Protein AF-A0A1G6VDC4-F1 (afdb_monomer)

Solvent-accessible surface area (backbone atoms only — not comparable to full-atom values): 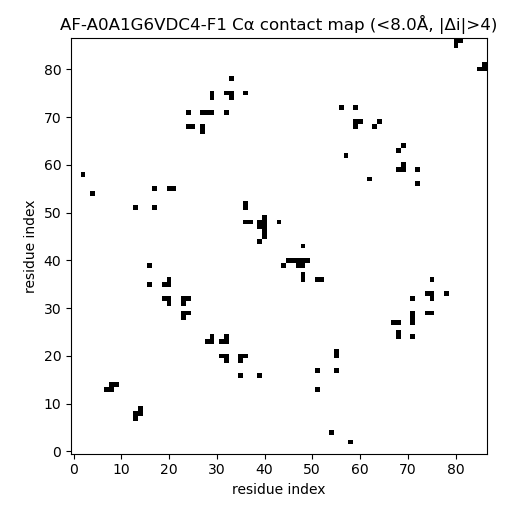4941 Å² total; per-residue (Å²): 132,89,82,68,75,70,79,57,50,76,37,66,67,54,41,48,52,54,51,49,36,55,49,23,45,76,70,70,34,46,70,56,32,41,49,51,48,54,48,36,33,70,76,65,29,62,72,51,24,54,50,50,50,53,53,48,48,52,48,48,67,77,68,48,90,52,66,68,52,51,51,37,46,49,54,41,49,52,50,50,26,68,75,70,73,64,127

Sequence (87 aa):
MHNSLPR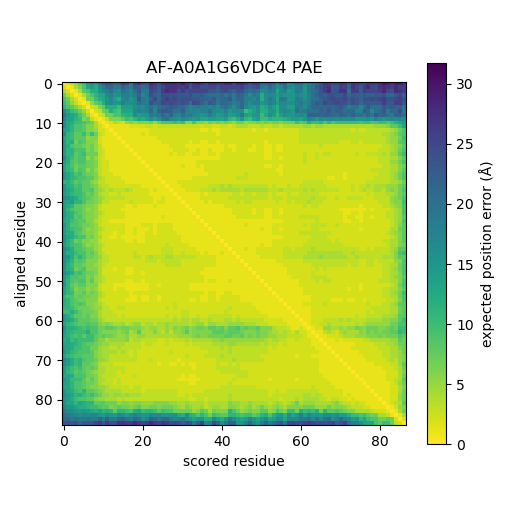FAANPYMASQAGELLAATRNTDSGHAVQVLRHVFAEAGTAAGLWLANWYFDTITLGSDDPRMHGIVDDCIHELESAYGVA

Mean predicted aligned error: 5.46 Å

Foldseek 3Di:
DDPDPPPCCVPVLLVVLLVQLVVCLVVLNLVSNLVSLVVCCVPVHDVSSVSSLVSQQCCDVVPDPPVSSVVSNVSNVVSVCVVPVPD

Nearest PDB structures (foldseek):
  7wzb-assembly1_B  TM=4.732E-01  e=2.212E+00  Salmonella enterica subsp. enterica serovar Typhimurium str. LT2
  8pj6-assembly1_5  TM=4.382E-01  e=3.048E+00  Homo sapiens
  7qij-assembly2_QC  TM=3.931E-01  e=4.930E+00  Yersinia enterocolitica

Structure (mmCIF, N/CA/C/O backbone):
data_AF-A0A1G6VDC4-F1
#
_entry.id   AF-A0A1G6VDC4-F1
#
loop_
_atom_site.group_PDB
_atom_site.id
_atom_site.type_symbol
_atom_site.label_atom_id
_atom_site.label_alt_id
_atom_site.label_comp_id
_atom_site.label_asym_id
_atom_site.label_entity_id
_atom_site.label_seq_id
_atom_site.pdbx_PDB_ins_code
_atom_site.Cartn_x
_atom_site.Cartn_y
_atom_site.Cartn_z
_atom_site.occupancy
_atom_site.B_iso_or_equiv
_atom_site.auth_seq_id
_atom_site.auth_comp_id
_atom_site.auth_asym_id
_atom_site.auth_atom_id
_atom_site.pdbx_PDB_model_num
ATOM 1 N N . MET A 1 1 ? 12.848 6.969 14.366 1.00 38.91 1 MET A N 1
ATOM 2 C CA . MET A 1 1 ? 14.030 6.554 13.572 1.00 38.91 1 MET A CA 1
ATOM 3 C C . MET A 1 1 ? 13.676 6.788 12.105 1.00 38.91 1 MET A C 1
ATOM 5 O O . MET A 1 1 ? 12.581 6.413 11.719 1.00 38.91 1 MET A O 1
ATOM 9 N N . HIS A 1 2 ? 14.501 7.505 11.332 1.00 40.00 2 HIS A N 1
ATOM 10 C CA . HIS A 1 2 ? 14.199 7.892 9.943 1.00 40.00 2 HIS A CA 1
ATOM 11 C C . HIS A 1 2 ? 14.195 6.660 9.022 1.00 40.00 2 HIS A C 1
ATOM 13 O O . HIS A 1 2 ? 15.268 6.216 8.611 1.00 40.00 2 HIS A O 1
ATOM 19 N N . ASN A 1 3 ? 13.020 6.141 8.652 1.00 46.94 3 ASN A N 1
ATOM 20 C CA . ASN A 1 3 ? 12.906 5.185 7.547 1.00 46.94 3 ASN A CA 1
ATOM 21 C C . ASN A 1 3 ? 12.989 5.964 6.225 1.00 46.94 3 ASN A C 1
ATOM 23 O O . ASN A 1 3 ? 12.000 6.254 5.555 1.00 46.94 3 ASN A O 1
ATOM 27 N N . SER A 1 4 ? 14.205 6.405 5.905 1.00 52.28 4 SER A N 1
ATOM 28 C CA . SER A 1 4 ? 14.515 7.022 4.617 1.00 52.28 4 SER A CA 1
ATOM 29 C C . SER A 1 4 ? 14.264 5.968 3.541 1.00 52.28 4 SER A C 1
ATOM 31 O O . SER A 1 4 ? 14.860 4.896 3.618 1.00 52.28 4 SER A O 1
ATOM 33 N N . LEU A 1 5 ? 13.386 6.241 2.570 1.00 49.91 5 LEU A N 1
ATOM 34 C CA . LEU A 1 5 ? 13.067 5.293 1.497 1.00 49.91 5 LEU A CA 1
ATOM 35 C C . LEU A 1 5 ? 14.364 4.793 0.808 1.00 49.91 5 LEU A C 1
ATOM 37 O O . LEU A 1 5 ? 15.035 5.592 0.145 1.00 49.91 5 LEU A O 1
ATOM 41 N N . PRO A 1 6 ? 14.755 3.504 0.909 1.00 56.91 6 PRO A N 1
ATOM 42 C CA . PRO A 1 6 ? 15.977 3.019 0.274 1.00 56.91 6 PRO A CA 1
ATOM 43 C C . PRO A 1 6 ? 15.735 2.734 -1.215 1.00 56.91 6 PRO A C 1
ATOM 45 O O . PRO A 1 6 ? 14.735 2.117 -1.557 1.00 56.91 6 PRO A O 1
ATOM 48 N N . ARG A 1 7 ? 16.680 3.152 -2.074 1.00 54.00 7 ARG A N 1
ATOM 49 C CA . ARG A 1 7 ? 16.937 2.866 -3.515 1.00 54.00 7 ARG A CA 1
ATOM 50 C C . ARG A 1 7 ? 15.761 2.816 -4.523 1.00 54.00 7 ARG A C 1
ATOM 52 O O . ARG A 1 7 ? 15.934 3.345 -5.615 1.00 54.00 7 ARG A O 1
ATOM 59 N N . PHE A 1 8 ? 14.590 2.263 -4.209 1.00 52.03 8 PHE A N 1
ATOM 60 C CA . PHE A 1 8 ? 13.396 2.274 -5.069 1.00 52.03 8 PHE A CA 1
ATOM 61 C C . PHE A 1 8 ? 12.677 3.629 -5.104 1.00 52.03 8 PHE A C 1
ATOM 63 O O . PHE A 1 8 ? 12.099 3.954 -6.132 1.00 52.03 8 PHE A O 1
ATOM 70 N N . ALA A 1 9 ? 12.790 4.481 -4.076 1.00 53.94 9 ALA A N 1
ATOM 71 C CA . ALA A 1 9 ? 12.304 5.870 -4.159 1.00 53.94 9 ALA A CA 1
ATOM 72 C C . ALA A 1 9 ? 13.110 6.771 -5.105 1.00 53.94 9 ALA A C 1
ATOM 74 O O . ALA A 1 9 ? 12.685 7.885 -5.394 1.00 53.94 9 ALA A O 1
ATOM 75 N N . ALA A 1 10 ? 14.250 6.298 -5.624 1.00 61.53 10 ALA A N 1
ATOM 76 C CA . ALA A 1 10 ? 14.895 6.961 -6.753 1.00 61.53 10 ALA A CA 1
ATOM 77 C C . ALA A 1 10 ? 14.062 6.831 -8.045 1.00 61.53 10 ALA A C 1
ATOM 79 O O . ALA A 1 10 ? 14.288 7.590 -8.983 1.00 61.53 10 ALA A O 1
ATOM 80 N N . ASN A 1 11 ? 13.105 5.891 -8.103 1.00 82.31 11 ASN A N 1
ATOM 81 C CA . ASN A 1 11 ? 12.109 5.816 -9.165 1.00 82.31 11 ASN A CA 1
ATOM 82 C C . ASN A 1 11 ? 10.995 6.856 -8.903 1.00 82.31 11 ASN A C 1
ATOM 84 O O . ASN A 1 11 ? 10.272 6.715 -7.910 1.00 82.31 11 ASN A O 1
ATOM 88 N N . PRO A 1 12 ? 10.803 7.853 -9.793 1.00 86.94 12 PRO A N 1
ATOM 89 C CA . PRO A 1 12 ? 9.761 8.870 -9.645 1.00 86.94 12 PRO A CA 1
ATOM 90 C C . PRO A 1 12 ? 8.351 8.292 -9.499 1.00 86.94 12 PRO A C 1
ATOM 92 O O . PRO A 1 12 ? 7.547 8.834 -8.745 1.00 86.94 12 PRO A O 1
ATOM 95 N N . TYR A 1 13 ? 8.064 7.171 -10.170 1.00 91.12 13 TYR A N 1
ATOM 96 C CA . TYR A 1 13 ? 6.778 6.489 -10.049 1.00 91.12 13 TYR A CA 1
ATOM 97 C C . TYR A 1 13 ? 6.543 6.010 -8.612 1.00 91.12 13 TYR A C 1
ATOM 99 O O . TYR A 1 13 ? 5.552 6.384 -7.992 1.00 91.12 13 TYR A O 1
ATOM 107 N N . MET A 1 14 ? 7.497 5.270 -8.036 1.00 91.19 14 MET A N 1
ATOM 108 C CA . MET A 1 14 ? 7.372 4.749 -6.668 1.00 91.19 14 MET A CA 1
ATOM 109 C C . MET A 1 14 ? 7.272 5.871 -5.632 1.00 91.19 14 MET A C 1
ATOM 111 O O . MET A 1 14 ? 6.520 5.747 -4.669 1.00 91.19 14 MET A O 1
ATOM 115 N N . ALA A 1 15 ? 7.992 6.978 -5.836 1.00 88.88 15 ALA A N 1
ATOM 116 C CA . ALA A 1 15 ? 7.887 8.151 -4.973 1.00 88.88 15 ALA A CA 1
ATOM 117 C C . ALA A 1 15 ? 6.489 8.801 -5.035 1.00 88.88 15 ALA A C 1
ATOM 119 O O . ALA A 1 15 ? 5.955 9.174 -3.990 1.00 88.88 15 ALA A O 1
ATOM 120 N N . SER A 1 16 ? 5.877 8.891 -6.226 1.00 93.69 16 SER A N 1
ATOM 121 C CA . SER A 1 16 ? 4.497 9.381 -6.388 1.00 93.69 16 SER A CA 1
ATOM 122 C C . SER A 1 16 ? 3.509 8.496 -5.634 1.00 93.69 16 SER A C 1
ATOM 124 O O . SER A 1 16 ? 2.738 8.991 -4.818 1.00 93.69 16 SER A O 1
ATOM 126 N N . GLN A 1 17 ? 3.595 7.179 -5.833 1.00 95.56 17 GLN A N 1
ATOM 127 C CA . GLN A 1 17 ? 2.676 6.214 -5.224 1.00 95.56 17 GLN A CA 1
ATOM 128 C C . GLN A 1 17 ? 2.813 6.168 -3.693 1.00 95.56 17 GLN A C 1
ATOM 130 O O . GLN A 1 17 ? 1.819 6.126 -2.973 1.00 95.56 17 GLN A O 1
ATOM 135 N N . ALA A 1 18 ? 4.036 6.281 -3.167 1.00 93.38 18 ALA A N 1
ATOM 136 C CA . ALA A 1 18 ? 4.271 6.444 -1.733 1.00 93.38 18 ALA A CA 1
ATO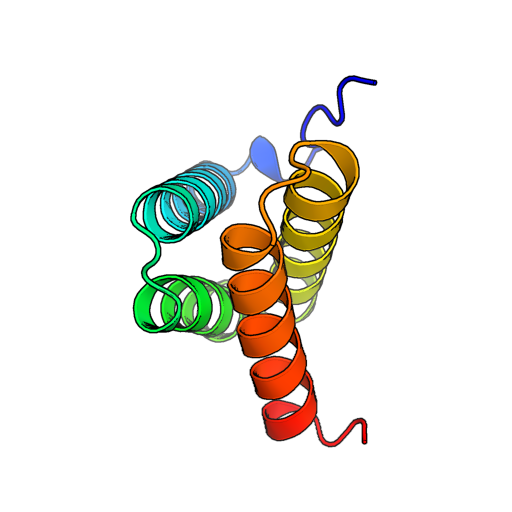M 137 C C . ALA A 1 18 ? 3.639 7.737 -1.178 1.00 93.38 18 ALA A C 1
ATOM 139 O O . ALA A 1 18 ? 3.046 7.732 -0.097 1.00 93.38 18 ALA A O 1
ATOM 140 N N . GLY A 1 19 ? 3.742 8.846 -1.916 1.00 93.62 19 GLY A N 1
ATOM 141 C CA . GLY A 1 19 ? 3.113 10.116 -1.554 1.00 93.62 19 GLY A CA 1
ATOM 142 C C . GLY A 1 19 ? 1.584 10.045 -1.546 1.00 93.62 19 GLY A C 1
ATOM 143 O O . GLY A 1 19 ? 0.958 10.533 -0.602 1.00 93.62 19 GLY A O 1
ATOM 144 N N . GLU A 1 20 ? 0.999 9.406 -2.559 1.00 96.19 20 GLU A N 1
ATOM 145 C CA . GLU A 1 20 ? -0.443 9.165 -2.682 1.00 96.19 20 GLU A CA 1
ATOM 146 C C . GLU A 1 20 ? -0.969 8.296 -1.533 1.00 96.19 20 GLU A C 1
ATOM 148 O O . GLU A 1 20 ? -1.949 8.676 -0.893 1.00 96.19 20 GLU A O 1
ATOM 153 N N . LEU A 1 21 ? -0.267 7.214 -1.172 1.00 95.06 21 LEU A N 1
ATOM 154 C CA . LEU A 1 21 ? -0.604 6.384 -0.007 1.00 95.06 21 LEU A CA 1
ATOM 155 C C . LEU A 1 21 ? -0.649 7.192 1.290 1.00 95.06 21 LEU A C 1
ATOM 157 O O . LEU A 1 21 ? -1.632 7.141 2.033 1.00 95.06 21 LEU A O 1
ATOM 161 N N . LEU A 1 22 ? 0.389 7.987 1.561 1.00 93.50 22 LEU A N 1
ATOM 162 C CA . LEU A 1 22 ? 0.423 8.827 2.759 1.00 93.50 22 LEU A CA 1
ATOM 163 C C . LEU A 1 22 ? -0.679 9.895 2.746 1.00 93.50 22 LEU A C 1
ATOM 165 O O . LEU A 1 22 ? -1.213 10.240 3.800 1.00 93.50 22 LEU A O 1
ATOM 169 N N . ALA A 1 23 ? -1.024 10.440 1.578 1.00 94.19 23 ALA A N 1
ATOM 170 C CA . ALA A 1 23 ? -2.114 11.400 1.445 1.00 94.19 23 ALA A CA 1
ATOM 171 C C . ALA A 1 23 ? -3.480 10.752 1.715 1.00 94.19 23 ALA A C 1
ATOM 173 O O . ALA A 1 23 ? -4.235 11.283 2.528 1.00 94.19 23 ALA A O 1
ATOM 174 N N . ALA A 1 24 ? -3.760 9.594 1.111 1.00 95.81 24 ALA A N 1
ATOM 175 C CA . ALA A 1 24 ? -4.978 8.819 1.346 1.00 95.81 24 ALA A CA 1
ATOM 176 C C . ALA A 1 24 ? -5.146 8.477 2.833 1.00 95.81 24 ALA A C 1
ATOM 178 O O . ALA A 1 24 ? -6.194 8.726 3.423 1.00 95.81 24 ALA A O 1
ATOM 179 N N . THR A 1 25 ? -4.063 8.035 3.474 1.00 94.50 25 THR A N 1
ATOM 180 C CA . THR A 1 25 ? -4.047 7.693 4.904 1.00 94.50 25 THR A CA 1
ATOM 181 C C . THR A 1 25 ? -4.355 8.896 5.790 1.00 94.50 25 THR A C 1
ATOM 183 O O . THR A 1 25 ? -5.195 8.815 6.684 1.00 94.50 25 THR A O 1
ATOM 186 N N . ARG A 1 26 ? -3.723 10.050 5.526 1.00 92.38 26 ARG A N 1
ATOM 187 C CA . ARG A 1 26 ? -4.003 11.299 6.259 1.00 92.38 26 ARG A CA 1
ATOM 188 C C . ARG A 1 26 ? -5.441 11.778 6.077 1.00 92.38 26 ARG A C 1
ATOM 190 O O . ARG A 1 26 ? -5.995 12.373 6.996 1.00 92.38 26 ARG A O 1
ATOM 197 N N . ASN A 1 27 ? -6.032 11.505 4.918 1.00 94.75 27 ASN A N 1
ATOM 198 C CA . ASN A 1 27 ? -7.425 11.816 4.610 1.00 94.75 27 ASN A CA 1
ATOM 199 C C . ASN A 1 27 ? -8.404 10.733 5.089 1.00 94.75 27 ASN A C 1
ATOM 201 O O . ASN A 1 27 ? -9.604 10.853 4.855 1.00 94.75 27 ASN A O 1
ATOM 205 N N . THR A 1 28 ? -7.916 9.693 5.772 1.00 93.12 28 THR A N 1
ATOM 206 C CA . THR A 1 28 ? -8.702 8.543 6.237 1.00 93.12 28 THR A CA 1
ATOM 207 C C . THR A 1 28 ? -9.466 7.808 5.126 1.00 93.12 28 THR A C 1
ATOM 209 O O . THR A 1 28 ? -10.561 7.301 5.346 1.00 93.12 28 THR A O 1
ATOM 212 N N . ASP A 1 29 ? -8.890 7.762 3.925 1.00 95.31 29 ASP A N 1
ATOM 213 C CA . ASP A 1 29 ? -9.482 7.144 2.737 1.00 95.31 29 ASP A CA 1
ATOM 214 C C . ASP A 1 29 ? -8.836 5.776 2.461 1.00 95.31 29 ASP A C 1
ATOM 216 O O . ASP A 1 29 ? -7.844 5.668 1.730 1.00 95.31 29 ASP A O 1
ATOM 220 N N . SER A 1 30 ? -9.378 4.720 3.080 1.00 93.19 30 SER A N 1
ATOM 221 C CA . SER A 1 30 ? -8.844 3.362 2.910 1.00 93.19 30 SER A CA 1
ATOM 222 C C . SER A 1 30 ? -9.047 2.815 1.501 1.00 93.19 30 SER A C 1
ATOM 224 O O . SER A 1 30 ? -8.157 2.156 0.963 1.00 93.19 30 SER A O 1
ATOM 226 N N . GLY A 1 31 ? -10.166 3.153 0.854 1.00 95.06 31 GLY A N 1
ATOM 227 C CA . GLY A 1 31 ? -10.450 2.738 -0.517 1.00 95.06 31 GLY A CA 1
ATOM 228 C C . GLY A 1 31 ? -9.391 3.241 -1.498 1.00 95.06 31 GLY A C 1
ATOM 229 O O . GLY A 1 31 ? -8.918 2.476 -2.341 1.00 95.06 31 GLY A O 1
ATOM 230 N N . HIS A 1 32 ? -8.965 4.498 -1.355 1.00 96.88 32 HIS A N 1
ATOM 231 C CA . HIS A 1 32 ? -7.893 5.050 -2.178 1.00 96.88 32 HIS A CA 1
ATOM 232 C C . HIS A 1 32 ? -6.531 4.417 -1.862 1.00 96.88 32 HIS A C 1
ATOM 234 O O . HIS A 1 32 ? -5.792 4.076 -2.784 1.00 96.88 32 HIS A O 1
ATOM 240 N N . ALA A 1 33 ? -6.200 4.202 -0.584 1.00 96.62 33 ALA A N 1
ATOM 241 C CA . ALA A 1 33 ? -4.944 3.551 -0.199 1.00 96.62 33 ALA A CA 1
ATOM 242 C C . ALA A 1 33 ? -4.817 2.140 -0.811 1.00 96.62 33 ALA A C 1
ATOM 244 O O . ALA A 1 33 ? -3.794 1.799 -1.412 1.00 96.62 33 ALA A O 1
ATOM 245 N N . VAL A 1 34 ? -5.898 1.358 -0.752 1.00 96.06 34 VAL A N 1
ATOM 246 C CA . VAL A 1 34 ? -6.001 0.038 -1.388 1.00 96.06 34 VAL A CA 1
ATOM 247 C C . VAL A 1 34 ? -5.829 0.127 -2.909 1.00 96.06 34 VAL A C 1
ATOM 249 O O . VAL A 1 34 ? -5.110 -0.680 -3.507 1.00 96.06 34 VAL A O 1
ATOM 252 N N . GLN A 1 35 ? -6.462 1.109 -3.558 1.00 96.44 35 GLN A N 1
ATOM 253 C CA . GLN A 1 35 ? -6.342 1.306 -5.006 1.00 96.44 35 GLN A CA 1
ATOM 254 C C . GLN A 1 35 ? -4.909 1.627 -5.437 1.00 96.44 35 GLN A C 1
ATOM 256 O O . GLN A 1 35 ? -4.455 1.066 -6.434 1.00 96.44 35 GLN A O 1
ATOM 261 N N . VAL A 1 36 ? -4.186 2.458 -4.682 1.00 96.38 36 VAL A N 1
ATOM 262 C CA . VAL A 1 36 ? -2.777 2.778 -4.965 1.00 96.38 36 VAL A CA 1
ATOM 263 C C . VAL A 1 36 ? -1.914 1.518 -4.905 1.00 96.38 36 VAL A C 1
ATOM 265 O O . VAL A 1 36 ? -1.144 1.257 -5.829 1.00 96.38 36 VAL A O 1
ATOM 268 N N . LEU A 1 37 ? -2.078 0.678 -3.875 1.00 94.50 37 LEU A N 1
ATOM 269 C CA . LEU A 1 37 ? -1.346 -0.590 -3.797 1.00 94.50 37 LEU A CA 1
ATOM 270 C C . LEU A 1 37 ? -1.663 -1.487 -4.995 1.00 94.50 37 LEU A C 1
ATOM 272 O O . LEU A 1 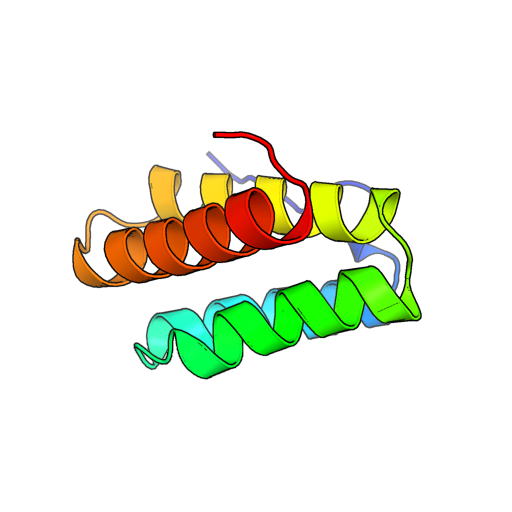37 ? -0.744 -1.889 -5.708 1.00 94.50 37 LEU A O 1
ATOM 276 N N . ARG A 1 38 ? -2.947 -1.748 -5.270 1.00 94.12 38 ARG A N 1
ATOM 277 C CA . ARG A 1 38 ? -3.374 -2.558 -6.426 1.00 94.12 38 ARG A CA 1
ATOM 278 C C . ARG A 1 38 ? -2.784 -2.040 -7.739 1.00 94.12 38 ARG A C 1
ATOM 280 O O . ARG A 1 38 ? -2.330 -2.838 -8.557 1.00 94.12 38 ARG A O 1
ATOM 287 N N . HIS A 1 39 ? -2.758 -0.722 -7.922 1.00 95.44 39 HIS A N 1
ATOM 288 C CA . HIS A 1 39 ? -2.178 -0.093 -9.102 1.00 95.44 39 HIS A CA 1
ATOM 289 C C . HIS A 1 39 ? -0.678 -0.395 -9.232 1.00 95.44 39 HIS A C 1
ATOM 291 O O . HIS A 1 39 ? -0.239 -0.829 -10.293 1.00 95.44 39 HIS A O 1
ATOM 297 N N . VAL A 1 40 ? 0.099 -0.282 -8.151 1.00 94.56 40 VAL A N 1
ATOM 298 C CA . VAL A 1 40 ? 1.535 -0.620 -8.167 1.00 94.56 40 VAL A CA 1
ATOM 299 C C . VAL A 1 40 ? 1.775 -2.104 -8.445 1.00 94.56 40 VAL A C 1
ATOM 301 O O . VAL A 1 40 ? 2.671 -2.441 -9.220 1.00 94.56 40 VAL A O 1
ATOM 304 N N . PHE A 1 41 ? 0.971 -2.998 -7.862 1.00 93.19 41 PHE A N 1
ATOM 305 C CA . PHE A 1 41 ? 1.056 -4.433 -8.152 1.00 93.19 41 PHE A CA 1
ATOM 306 C C . PHE A 1 41 ? 0.793 -4.741 -9.632 1.00 93.19 41 PHE A C 1
ATOM 308 O O . PHE A 1 41 ? 1.473 -5.601 -10.196 1.00 93.19 41 PHE A O 1
ATOM 315 N N . ALA A 1 42 ? -0.153 -4.038 -10.259 1.00 92.56 42 ALA A N 1
ATOM 316 C CA . ALA A 1 42 ? -0.490 -4.211 -11.669 1.00 92.56 42 ALA A CA 1
ATOM 317 C C . ALA A 1 42 ? 0.567 -3.616 -12.618 1.00 92.56 42 ALA A C 1
ATOM 319 O O . ALA A 1 42 ? 0.958 -4.274 -13.578 1.00 92.56 42 ALA A O 1
ATOM 320 N N . GLU A 1 43 ? 1.046 -2.399 -12.348 1.00 94.44 43 GLU A N 1
ATOM 321 C CA . GLU A 1 43 ? 1.924 -1.652 -13.263 1.00 94.44 43 GLU A CA 1
ATOM 322 C C . GLU A 1 43 ? 3.416 -1.953 -13.069 1.00 94.44 43 GLU A C 1
ATOM 324 O O . GLU A 1 43 ? 4.163 -2.103 -14.035 1.00 94.44 43 GLU A O 1
ATOM 329 N N . ALA A 1 44 ? 3.876 -2.033 -11.818 1.00 90.88 44 ALA A N 1
ATOM 330 C CA . ALA A 1 44 ? 5.291 -2.221 -11.480 1.00 90.88 44 ALA A CA 1
ATOM 331 C C . ALA A 1 44 ? 5.622 -3.661 -11.051 1.00 90.88 44 ALA A C 1
ATOM 333 O O . ALA A 1 44 ? 6.794 -4.008 -10.867 1.00 90.88 44 ALA A O 1
ATOM 334 N N . GLY A 1 45 ? 4.597 -4.505 -10.919 1.00 90.69 45 GLY A N 1
ATOM 335 C CA . GLY A 1 45 ? 4.713 -5.919 -10.594 1.00 90.69 45 GLY A CA 1
ATOM 336 C C . GLY A 1 45 ? 4.836 -6.213 -9.098 1.00 90.69 45 GLY A C 1
ATOM 337 O O . GLY A 1 45 ? 5.046 -5.339 -8.253 1.00 90.69 45 GLY A O 1
ATOM 338 N N . THR A 1 46 ? 4.744 -7.502 -8.768 1.00 90.25 46 THR A N 1
ATOM 339 C CA . THR A 1 46 ? 4.642 -8.004 -7.389 1.00 90.25 46 THR A CA 1
ATOM 340 C C . THR A 1 46 ? 5.790 -7.563 -6.484 1.00 90.25 46 THR A C 1
ATOM 342 O O . THR A 1 46 ? 5.552 -7.188 -5.342 1.00 90.25 46 THR A O 1
ATOM 345 N N . ALA A 1 47 ? 7.033 -7.565 -6.975 1.00 89.81 47 ALA A N 1
ATOM 346 C CA . ALA A 1 47 ? 8.185 -7.172 -6.162 1.00 89.81 47 ALA A CA 1
ATOM 347 C C . ALA A 1 47 ? 8.122 -5.694 -5.734 1.00 89.81 47 ALA A C 1
ATOM 349 O O . ALA A 1 47 ? 8.435 -5.373 -4.588 1.00 89.81 47 ALA A O 1
ATOM 350 N N . ALA A 1 48 ? 7.691 -4.803 -6.633 1.00 90.69 48 ALA A N 1
ATOM 351 C CA . ALA A 1 48 ? 7.528 -3.384 -6.331 1.00 90.69 48 ALA A CA 1
ATOM 352 C C . ALA A 1 48 ? 6.327 -3.139 -5.406 1.00 90.69 48 ALA A C 1
ATOM 354 O O . ALA A 1 48 ? 6.441 -2.367 -4.454 1.00 90.69 48 ALA A O 1
ATOM 355 N N . GLY A 1 49 ? 5.213 -3.840 -5.646 1.00 92.25 49 GLY A N 1
ATOM 356 C CA . GLY A 1 49 ? 4.023 -3.787 -4.796 1.00 92.25 49 GLY A CA 1
ATOM 357 C C . GLY A 1 49 ? 4.308 -4.218 -3.355 1.00 92.25 49 GLY A C 1
ATOM 358 O O . GLY A 1 49 ? 4.014 -3.471 -2.425 1.00 92.25 49 GLY A O 1
ATOM 359 N N . LEU A 1 50 ? 4.964 -5.369 -3.162 1.00 91.1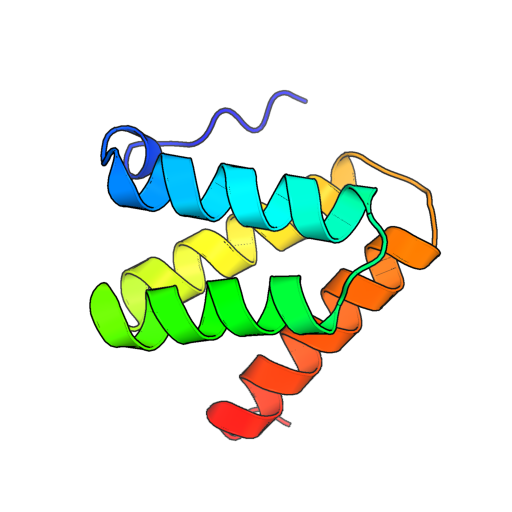9 50 LEU A N 1
ATOM 360 C CA . LEU A 1 50 ? 5.340 -5.866 -1.831 1.00 91.19 50 LEU A CA 1
ATOM 361 C C . LEU A 1 50 ? 6.318 -4.931 -1.118 1.00 91.19 50 LEU A C 1
ATOM 363 O O . LEU A 1 50 ? 6.199 -4.704 0.084 1.00 91.19 50 LEU A O 1
ATOM 367 N N . TRP A 1 51 ? 7.277 -4.367 -1.854 1.00 90.44 51 TRP A N 1
ATOM 368 C CA . TRP A 1 51 ? 8.196 -3.388 -1.287 1.00 90.44 51 TRP A CA 1
ATOM 369 C C . TRP A 1 51 ? 7.457 -2.138 -0.786 1.00 90.44 51 TRP A C 1
ATOM 371 O O . TRP A 1 51 ? 7.714 -1.689 0.332 1.00 90.44 51 TRP A O 1
ATOM 381 N N . LEU A 1 52 ? 6.526 -1.598 -1.583 1.00 92.75 52 LEU A N 1
ATOM 382 C CA . LEU A 1 52 ? 5.755 -0.409 -1.216 1.00 92.75 52 LEU A CA 1
ATOM 383 C C . LEU A 1 52 ? 4.831 -0.678 -0.028 1.00 92.75 52 LEU A C 1
ATOM 385 O O . LEU A 1 52 ? 4.775 0.144 0.883 1.00 92.75 52 LEU A O 1
ATOM 389 N N . ALA A 1 53 ? 4.154 -1.829 -0.022 1.00 93.69 53 ALA A N 1
ATOM 390 C CA . ALA A 1 53 ? 3.292 -2.258 1.073 1.00 93.69 53 ALA A CA 1
ATOM 391 C C . ALA A 1 53 ? 4.073 -2.345 2.392 1.00 93.69 53 ALA A C 1
ATOM 393 O O . ALA A 1 53 ? 3.700 -1.688 3.360 1.00 93.69 53 ALA A O 1
ATOM 394 N N . ASN A 1 54 ? 5.211 -3.051 2.409 1.00 91.94 54 ASN A N 1
ATOM 395 C CA . ASN A 1 54 ? 6.046 -3.162 3.608 1.00 91.94 54 ASN A CA 1
ATOM 396 C C . ASN A 1 54 ? 6.533 -1.798 4.104 1.00 91.94 54 ASN A C 1
ATOM 398 O O . ASN A 1 54 ? 6.427 -1.499 5.291 1.00 91.94 54 ASN A O 1
ATOM 402 N N . TRP A 1 55 ? 7.035 -0.949 3.201 1.00 91.12 55 TRP A N 1
ATOM 403 C CA . TRP A 1 55 ? 7.457 0.399 3.580 1.00 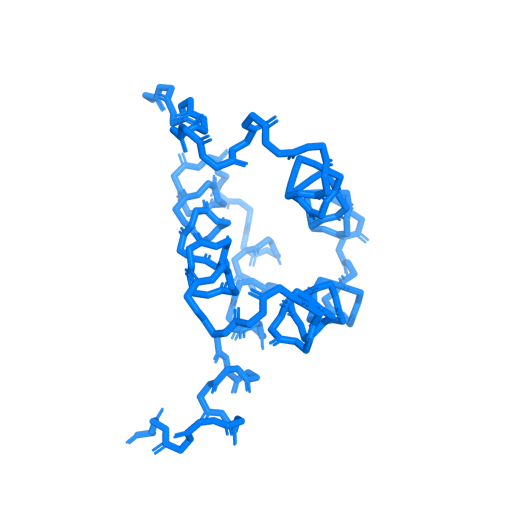91.12 55 TRP A CA 1
ATOM 404 C C . TRP A 1 55 ? 6.303 1.208 4.184 1.00 91.12 55 TRP A C 1
ATOM 406 O O . TRP A 1 55 ? 6.495 1.907 5.181 1.00 91.12 55 TRP A O 1
ATOM 416 N N . TYR A 1 56 ? 5.113 1.123 3.590 1.00 93.31 56 TYR A N 1
ATOM 417 C CA . TYR A 1 56 ? 3.929 1.838 4.049 1.00 93.31 56 TYR A CA 1
ATOM 418 C C . TYR A 1 56 ? 3.491 1.357 5.440 1.00 93.31 56 TYR A C 1
ATOM 420 O O . TYR A 1 56 ? 3.307 2.184 6.335 1.00 93.31 56 TYR A O 1
ATOM 428 N N . PHE A 1 57 ? 3.418 0.042 5.656 1.00 92.50 57 PHE A N 1
ATOM 429 C CA . PHE A 1 57 ? 3.040 -0.548 6.942 1.00 92.50 57 PHE A CA 1
ATOM 430 C C . PHE A 1 57 ? 4.013 -0.158 8.055 1.00 92.50 57 PHE A C 1
ATOM 432 O O . PHE A 1 57 ? 3.576 0.338 9.094 1.00 92.50 57 PHE A O 1
ATOM 439 N N . ASP A 1 58 ? 5.322 -0.270 7.818 1.00 91.25 58 ASP A N 1
ATOM 440 C CA . ASP A 1 58 ? 6.345 0.185 8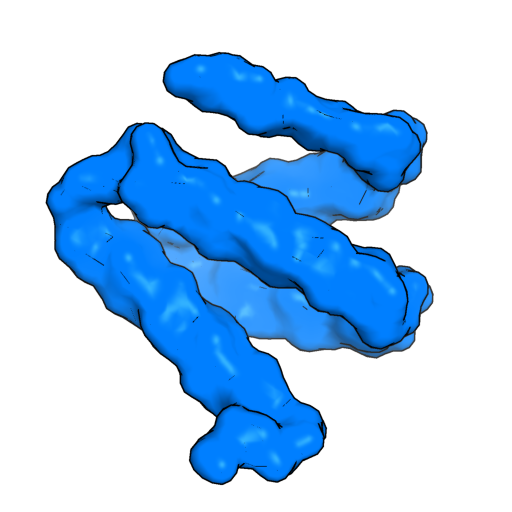.764 1.00 91.25 58 ASP A CA 1
ATOM 441 C C . ASP A 1 58 ? 6.212 1.684 9.059 1.00 91.25 58 ASP A C 1
ATOM 443 O O . ASP A 1 58 ? 6.316 2.115 10.208 1.00 91.25 58 ASP A O 1
ATOM 447 N N . THR A 1 59 ? 5.975 2.497 8.026 1.00 89.81 59 THR A N 1
ATOM 448 C CA . THR A 1 59 ? 5.876 3.957 8.158 1.00 89.81 59 THR A CA 1
ATOM 449 C C . THR A 1 59 ? 4.698 4.369 9.030 1.00 89.81 59 THR A C 1
ATOM 451 O O . THR A 1 59 ? 4.855 5.245 9.880 1.00 89.81 59 THR A O 1
ATOM 454 N N . ILE A 1 60 ? 3.532 3.750 8.847 1.00 91.56 60 ILE A N 1
ATOM 455 C CA . ILE A 1 60 ? 2.350 4.065 9.651 1.00 91.56 60 ILE A CA 1
ATOM 456 C C . ILE A 1 60 ? 2.480 3.495 11.064 1.00 91.56 60 ILE A C 1
ATOM 458 O O . ILE A 1 60 ? 2.265 4.227 12.027 1.00 91.56 60 ILE A O 1
ATOM 462 N N . THR A 1 61 ? 2.905 2.237 11.193 1.00 86.69 61 THR A N 1
ATOM 463 C CA . THR A 1 61 ? 3.002 1.541 12.488 1.00 86.69 61 THR A CA 1
ATOM 464 C C . THR A 1 61 ? 4.040 2.182 13.409 1.00 86.69 61 THR A C 1
ATOM 466 O O . THR A 1 61 ? 3.821 2.288 14.610 1.00 86.69 61 THR A O 1
ATOM 469 N N . LEU A 1 62 ? 5.175 2.637 12.866 1.00 86.62 62 LEU A N 1
ATOM 470 C CA . LEU A 1 62 ? 6.239 3.284 13.646 1.00 86.62 62 LEU A CA 1
ATOM 471 C C . LEU A 1 62 ? 6.093 4.810 13.728 1.00 86.62 62 LEU A C 1
ATOM 473 O O . LEU A 1 62 ? 6.779 5.447 14.531 1.00 86.62 62 LEU A O 1
ATOM 477 N N . GLY A 1 63 ? 5.291 5.409 12.845 1.00 85.00 63 GLY A N 1
ATOM 478 C CA . GLY A 1 63 ? 5.191 6.859 12.671 1.00 85.00 63 GLY A CA 1
ATOM 479 C C . GLY A 1 63 ? 3.925 7.494 13.240 1.00 85.00 63 GLY A C 1
ATOM 480 O O . GLY A 1 63 ? 3.856 8.722 13.298 1.00 85.00 63 GLY A O 1
ATOM 481 N N . SER A 1 64 ? 2.931 6.700 13.640 1.00 85.94 64 SER A N 1
ATOM 482 C CA . SER A 1 64 ? 1.654 7.190 14.155 1.00 85.94 64 SER A CA 1
ATOM 483 C C . SER A 1 64 ? 1.066 6.231 15.185 1.00 85.94 64 SER A C 1
ATOM 485 O O . SER A 1 64 ? 1.069 5.024 14.970 1.00 85.94 64 SER A O 1
ATOM 487 N N . ASP A 1 65 ? 0.489 6.787 16.250 1.00 89.81 65 ASP A N 1
ATOM 488 C CA . ASP A 1 65 ? -0.336 6.060 17.224 1.00 89.81 65 ASP A CA 1
ATOM 489 C C . ASP A 1 65 ? -1.849 6.242 16.951 1.00 89.81 65 ASP A C 1
ATOM 491 O O . ASP A 1 65 ? -2.676 5.879 17.787 1.00 89.81 65 ASP A O 1
ATOM 495 N N . ASP A 1 66 ? -2.249 6.852 15.819 1.00 90.38 66 ASP A N 1
ATOM 496 C CA . ASP A 1 66 ? -3.674 7.031 15.489 1.00 90.38 66 ASP A CA 1
ATOM 497 C C . ASP A 1 66 ? -4.289 5.692 15.029 1.00 90.38 66 ASP A C 1
ATOM 499 O O . ASP A 1 66 ? -3.946 5.204 13.944 1.00 90.38 66 ASP A O 1
ATOM 503 N N . PRO A 1 67 ? -5.252 5.122 15.783 1.00 91.19 67 PRO A N 1
ATOM 504 C CA . PRO A 1 67 ? -5.860 3.834 15.453 1.00 91.19 67 PRO A CA 1
ATOM 505 C C . PRO A 1 67 ? -6.606 3.847 14.115 1.00 91.19 67 PRO A C 1
ATOM 507 O O . PRO A 1 67 ? -6.782 2.799 13.502 1.00 91.19 67 PRO A O 1
ATOM 510 N N . ARG A 1 68 ? -7.027 5.017 13.614 1.00 92.12 68 ARG A N 1
ATOM 511 C CA . ARG A 1 68 ? -7.652 5.121 12.287 1.00 92.12 68 ARG A CA 1
ATOM 512 C C . ARG A 1 68 ? -6.649 4.885 11.170 1.00 92.12 68 ARG A C 1
ATOM 514 O O . ARG A 1 68 ? -7.003 4.285 10.165 1.00 92.12 68 ARG A O 1
ATOM 521 N N . MET A 1 69 ? -5.407 5.339 11.339 1.00 92.25 69 MET A N 1
ATOM 522 C CA . MET A 1 69 ? -4.357 5.070 10.356 1.00 92.25 69 MET A CA 1
ATOM 523 C C . MET A 1 69 ? -3.973 3.591 10.364 1.00 92.25 69 MET A C 1
ATOM 525 O O . MET A 1 69 ? -3.743 3.022 9.301 1.00 92.25 69 MET A O 1
ATOM 529 N N . HIS A 1 7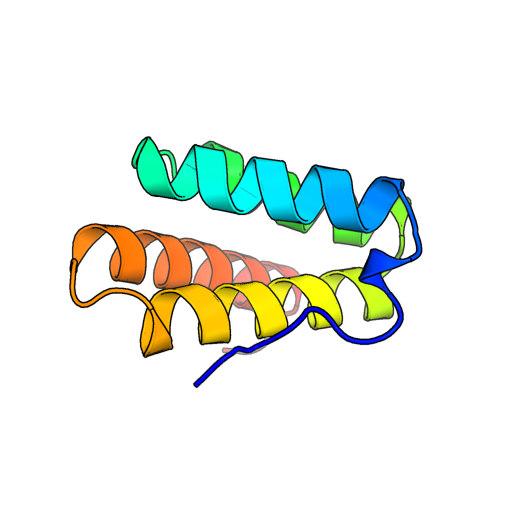0 ? -3.962 2.960 11.542 1.00 91.81 70 HIS A N 1
ATOM 530 C CA . HIS A 1 70 ? -3.726 1.518 11.667 1.00 91.81 70 HIS A CA 1
ATOM 531 C C . HIS A 1 70 ? -4.855 0.708 11.020 1.00 91.81 70 HIS A C 1
ATOM 533 O O . HIS A 1 70 ? -4.567 -0.199 10.253 1.00 91.81 70 HIS A O 1
ATOM 539 N N . GLY A 1 71 ? -6.120 1.113 11.183 1.00 93.12 71 GLY A N 1
ATOM 540 C CA . GLY A 1 71 ? -7.240 0.465 10.487 1.00 93.12 71 GLY A CA 1
ATOM 541 C C . GLY A 1 71 ? -7.130 0.504 8.955 1.00 93.12 71 GLY A C 1
ATOM 542 O O . GLY A 1 71 ? -7.518 -0.442 8.283 1.00 93.12 71 GLY A O 1
ATOM 543 N N . ILE A 1 72 ? -6.534 1.556 8.382 1.00 94.56 72 ILE A N 1
ATOM 544 C CA . ILE A 1 72 ? -6.278 1.625 6.931 1.00 94.56 72 ILE A CA 1
ATOM 545 C C . ILE A 1 72 ? -5.161 0.658 6.517 1.00 94.56 72 ILE A C 1
ATOM 547 O O . ILE A 1 72 ? -5.197 0.100 5.422 1.00 94.56 72 ILE A O 1
ATOM 551 N N . VAL A 1 73 ? -4.150 0.467 7.369 1.00 93.00 73 VAL A N 1
ATOM 552 C CA . VAL A 1 73 ? -3.120 -0.559 7.155 1.00 93.00 73 VAL A CA 1
ATOM 553 C C . VAL A 1 73 ? -3.749 -1.949 7.172 1.00 93.00 73 VAL A C 1
ATOM 555 O O . VAL A 1 73 ? -3.473 -2.727 6.262 1.00 93.00 73 VAL A O 1
ATOM 558 N N . ASP A 1 74 ? -4.636 -2.222 8.127 1.00 94.38 74 ASP A N 1
ATOM 559 C CA . ASP A 1 74 ? -5.351 -3.497 8.222 1.00 94.38 74 ASP A CA 1
ATOM 560 C C . ASP A 1 74 ? -6.208 -3.765 6.972 1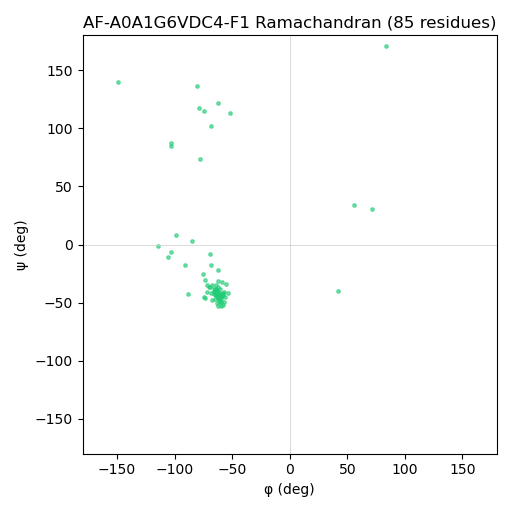.00 94.38 74 ASP A C 1
ATOM 562 O O . ASP A 1 74 ? -6.136 -4.855 6.408 1.00 94.38 74 ASP A O 1
ATOM 566 N N . ASP A 1 75 ? -6.942 -2.762 6.471 1.00 94.62 75 ASP A N 1
ATOM 567 C CA . ASP A 1 75 ? -7.707 -2.864 5.217 1.00 94.62 75 ASP A CA 1
ATOM 568 C C . ASP A 1 75 ? -6.799 -3.217 4.022 1.00 94.62 75 ASP A C 1
ATOM 570 O O . ASP A 1 75 ? -7.131 -4.070 3.193 1.00 94.62 75 ASP A O 1
ATOM 574 N N . CYS A 1 76 ? -5.626 -2.581 3.934 1.00 93.50 76 CYS A N 1
ATOM 575 C CA . CYS A 1 76 ? -4.635 -2.873 2.901 1.00 93.50 76 CYS A CA 1
ATOM 576 C C . CYS A 1 76 ? -4.054 -4.289 3.030 1.00 93.50 76 CYS A C 1
ATOM 578 O O . CYS A 1 76 ? -3.857 -4.951 2.012 1.00 93.50 76 CYS A O 1
ATOM 580 N N . ILE A 1 77 ? -3.769 -4.758 4.247 1.00 93.19 77 ILE A N 1
ATOM 581 C CA . ILE A 1 77 ? -3.284 -6.123 4.495 1.00 93.19 77 ILE A CA 1
ATOM 582 C C . ILE A 1 77 ? -4.350 -7.132 4.077 1.00 93.19 77 ILE A C 1
ATOM 584 O O . ILE A 1 77 ? -4.057 -8.022 3.281 1.00 93.19 77 ILE A O 1
ATOM 588 N N . HIS A 1 78 ? -5.589 -6.945 4.534 1.00 92.69 78 HIS A N 1
ATOM 589 C CA . HIS A 1 78 ? -6.700 -7.835 4.221 1.00 92.69 78 HIS A CA 1
ATOM 590 C C . HIS A 1 78 ? -6.932 -7.956 2.712 1.00 92.69 78 HIS A C 1
ATOM 592 O O . HIS A 1 78 ? -7.144 -9.048 2.182 1.00 92.69 78 HIS A O 1
ATOM 598 N N . GLU A 1 79 ? -6.844 -6.838 1.992 1.00 90.06 79 GLU A N 1
ATOM 599 C CA . GLU A 1 79 ? -6.926 -6.848 0.538 1.00 90.06 79 GLU A CA 1
ATOM 600 C C . GLU A 1 79 ? -5.811 -7.690 -0.101 1.00 90.06 79 GLU A C 1
ATOM 602 O O . GLU A 1 79 ? -6.076 -8.482 -1.007 1.00 90.06 79 GLU A O 1
ATOM 607 N N . LEU A 1 80 ? -4.564 -7.536 0.352 1.00 87.81 80 LEU A N 1
ATOM 608 C CA . LEU A 1 80 ? -3.441 -8.311 -0.177 1.00 87.81 80 LEU A CA 1
ATOM 609 C C . LEU A 1 80 ? -3.606 -9.806 0.118 1.00 87.81 80 LEU A C 1
ATOM 611 O O . LEU A 1 80 ? -3.404 -10.635 -0.769 1.00 87.81 80 LEU A O 1
ATOM 615 N N . GLU A 1 81 ? -4.023 -10.162 1.329 1.00 89.12 81 GLU A N 1
ATOM 616 C CA . GLU A 1 81 ? -4.321 -11.544 1.715 1.00 89.12 81 GLU A CA 1
ATOM 617 C C . GLU A 1 81 ? -5.425 -12.145 0.839 1.00 89.12 81 GLU A C 1
ATOM 619 O O . GLU A 1 81 ? -5.267 -13.252 0.315 1.00 89.12 81 GLU A O 1
ATOM 624 N N . SER A 1 82 ? -6.500 -11.387 0.588 1.00 87.88 82 SER A N 1
ATOM 625 C CA . SER A 1 82 ? -7.592 -11.802 -0.296 1.00 87.88 82 SER A CA 1
ATOM 626 C C . SER A 1 82 ? -7.142 -11.969 -1.749 1.00 87.88 82 SER A C 1
ATOM 628 O O . SER A 1 82 ? -7.624 -12.872 -2.435 1.00 87.88 82 SER A O 1
ATOM 630 N N . ALA A 1 83 ? -6.252 -11.108 -2.245 1.00 84.25 83 ALA A N 1
ATOM 631 C CA . ALA A 1 83 ? -5.762 -11.167 -3.620 1.00 84.25 83 ALA A CA 1
ATOM 632 C C . ALA A 1 83 ? -4.774 -12.325 -3.851 1.00 84.25 83 ALA A C 1
ATOM 634 O O . ALA A 1 83 ? -4.710 -12.863 -4.958 1.00 84.25 83 ALA A O 1
ATOM 635 N N . TYR A 1 84 ? -4.012 -12.714 -2.821 1.00 73.81 84 TYR A N 1
ATOM 636 C CA . TYR A 1 84 ? -2.914 -13.681 -2.935 1.00 73.81 84 TYR A CA 1
ATOM 637 C C . TYR A 1 84 ? -3.136 -15.006 -2.186 1.00 73.81 84 TYR A C 1
ATOM 639 O O . TYR A 1 84 ? -2.300 -15.902 -2.292 1.00 73.81 84 TYR A O 1
ATOM 647 N N . GLY A 1 85 ? -4.264 -15.173 -1.490 1.00 66.31 85 GLY A N 1
ATOM 648 C CA . GLY A 1 85 ? -4.660 -16.432 -0.850 1.00 66.31 85 GLY A CA 1
ATOM 649 C C . GLY A 1 85 ? -3.827 -16.800 0.379 1.00 66.31 85 GLY A C 1
ATOM 650 O O . GLY A 1 85 ? -3.615 -17.984 0.638 1.00 66.31 85 GLY A O 1
ATOM 651 N N . VAL A 1 86 ? -3.331 -15.799 1.107 1.00 60.34 86 VAL A N 1
ATOM 652 C CA . VAL A 1 86 ? -2.547 -15.978 2.336 1.00 60.34 86 VAL A CA 1
ATOM 653 C C . VAL A 1 86 ? -3.474 -15.678 3.512 1.00 60.34 86 VAL A C 1
ATOM 655 O O . VAL A 1 86 ? -3.552 -14.538 3.942 1.00 60.34 86 VAL A O 1
ATOM 658 N N . ALA A 1 87 ? -4.240 -16.672 3.960 1.00 51.19 87 ALA A N 1
ATOM 659 C CA . ALA A 1 87 ? -5.125 -16.576 5.125 1.00 51.19 87 ALA A CA 1
ATOM 660 C C . ALA A 1 87 ? -4.704 -17.580 6.203 1.00 51.19 87 ALA A C 1
ATOM 662 O O . ALA A 1 87 ? -4.224 -18.676 5.821 1.00 51.19 87 ALA A O 1
#

Radius of gyration: 12.12 Å; Cα contacts (8 Å, |Δi|>4): 65; chains: 1; bounding box: 27×28×30 Å

pLDDT: mean 86.01, std 14.69, range [38.91, 96.88]

Organism: NCBI:txid530584

Secondary structure (DSSP, 8-state):
------SGGGSHHHHHHHHHHHHHHHTT-HHHHHHHHHHHHHHT-HHHHHHHHHHHHHHHHHH---HHHHHHHHHHHHHHHHHHT--